Protein AF-A0A969ILB8-F1 (afdb_monomer_lite)

pLDDT: mean 78.57, std 13.2, range [38.53, 93.06]

Foldseek 3Di:
DDDCPQCAPVNVLVVCLVVVPQKDKQFQPDDDVVNSVRVVVRVVVVDPQWDWDDDDPGMTMTGGHRD

Secondary structure (DSSP, 8-state):
--------HHHHHHHHHHHT--EEEEETTSS-HHHHHHHHHHHHT--TTEEEEEE-SSEEEEEEPP-

Radius of gyration: 12.16 Å; chains: 1; bounding box: 25×34×27 Å

Structure (mmCIF, N/CA/C/O backbone):
data_AF-A0A969ILB8-F1
#
_entry.id   AF-A0A969ILB8-F1
#
loop_
_atom_site.group_PDB
_atom_site.id
_atom_site.type_symbol
_atom_site.label_atom_id
_atom_site.label_alt_id
_atom_site.label_comp_id
_atom_site.label_asym_id
_atom_site.label_entity_id
_atom_site.label_seq_id
_atom_site.pdbx_PDB_ins_code
_atom_site.Cartn_x
_atom_site.Cartn_y
_atom_site.Cartn_z
_atom_site.occupancy
_atom_site.B_iso_or_equiv
_atom_site.auth_seq_id
_atom_site.auth_comp_id
_atom_site.auth_asym_id
_atom_site.auth_atom_id
_atom_site.pdbx_PDB_model_num
ATOM 1 N N . MET A 1 1 ? 15.729 19.844 -14.103 1.00 46.44 1 MET A N 1
ATOM 2 C CA . MET A 1 1 ? 14.296 19.804 -14.460 1.00 46.44 1 MET A CA 1
ATOM 3 C C . MET A 1 1 ? 13.880 18.341 -14.507 1.00 46.44 1 MET A C 1
ATOM 5 O O . MET A 1 1 ? 14.762 17.520 -14.706 1.00 46.44 1 MET A O 1
ATOM 9 N N . ASP A 1 2 ? 12.597 18.072 -14.248 1.00 41.47 2 ASP A N 1
ATOM 10 C CA . ASP A 1 2 ? 11.909 16.764 -14.172 1.00 41.47 2 ASP A CA 1
ATOM 11 C C . ASP A 1 2 ? 12.035 16.067 -12.801 1.00 41.47 2 ASP A C 1
ATOM 13 O O . ASP A 1 2 ? 12.995 15.370 -12.516 1.00 41.47 2 ASP A O 1
ATOM 17 N N . GLY A 1 3 ? 11.138 16.241 -11.825 1.00 38.53 3 GLY A N 1
ATOM 18 C CA . GLY A 1 3 ? 9.681 16.413 -11.906 1.00 38.53 3 GLY A CA 1
ATOM 19 C C . GLY A 1 3 ? 8.956 15.109 -11.543 1.00 38.53 3 GLY A C 1
ATOM 20 O O . GLY A 1 3 ? 7.896 15.144 -10.924 1.00 38.53 3 GLY A O 1
ATOM 21 N N . ALA A 1 4 ? 9.585 13.960 -11.799 1.00 48.09 4 ALA A N 1
ATOM 22 C CA . ALA A 1 4 ? 9.152 12.669 -11.279 1.00 48.09 4 ALA A CA 1
ATOM 23 C C . ALA A 1 4 ? 9.734 12.478 -9.871 1.00 48.09 4 ALA A C 1
ATOM 25 O O . ALA A 1 4 ? 10.684 11.727 -9.663 1.00 48.09 4 ALA A O 1
ATOM 26 N N . ARG A 1 5 ? 9.205 13.218 -8.885 1.00 51.28 5 ARG A N 1
ATOM 27 C CA . ARG A 1 5 ? 9.380 12.807 -7.485 1.00 51.28 5 ARG A CA 1
ATOM 28 C C . ARG A 1 5 ? 8.758 11.422 -7.387 1.00 51.28 5 ARG A C 1
ATOM 30 O O . ARG A 1 5 ? 7.541 11.327 -7.552 1.00 51.28 5 ARG A O 1
ATOM 37 N N . ALA A 1 6 ? 9.595 10.405 -7.185 1.00 55.62 6 ALA A N 1
ATOM 38 C CA . ALA A 1 6 ? 9.162 9.050 -6.893 1.00 55.62 6 ALA A CA 1
ATOM 39 C C . ALA A 1 6 ? 7.975 9.123 -5.924 1.00 55.62 6 ALA A C 1
ATOM 41 O O . ALA A 1 6 ? 8.004 9.892 -4.957 1.00 55.62 6 ALA A O 1
ATOM 42 N N . LEU A 1 7 ? 6.890 8.414 -6.241 1.00 64.12 7 LEU A N 1
ATOM 43 C CA . LEU A 1 7 ? 5.911 8.079 -5.215 1.00 64.12 7 LEU A CA 1
ATOM 44 C C . LEU A 1 7 ? 6.732 7.466 -4.074 1.00 64.12 7 LEU A C 1
ATOM 46 O O . LEU A 1 7 ? 7.567 6.6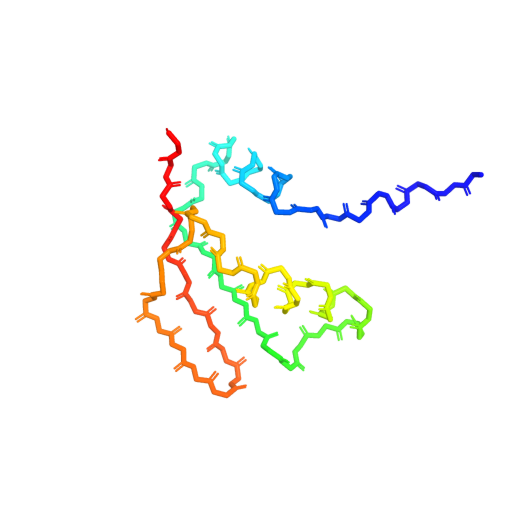32 -4.366 1.00 64.12 7 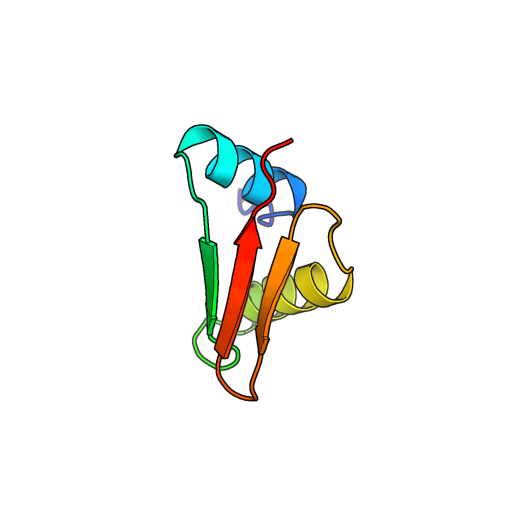LEU A O 1
ATOM 50 N N . ASP A 1 8 ? 6.596 7.922 -2.836 1.00 74.38 8 ASP A N 1
ATOM 51 C CA . ASP A 1 8 ? 7.177 7.251 -1.673 1.00 74.38 8 ASP A CA 1
ATOM 52 C C . ASP A 1 8 ? 6.042 6.734 -0.779 1.00 74.38 8 ASP A C 1
ATOM 54 O O . ASP A 1 8 ? 4.875 7.096 -0.974 1.00 74.38 8 ASP A O 1
ATOM 58 N N . ALA A 1 9 ? 6.358 5.856 0.177 1.00 79.38 9 ALA A N 1
ATOM 59 C CA . ALA A 1 9 ? 5.357 5.249 1.058 1.00 79.38 9 ALA A CA 1
ATOM 60 C C . ALA A 1 9 ? 4.483 6.314 1.748 1.00 79.38 9 ALA A C 1
ATOM 62 O O . ALA A 1 9 ? 3.257 6.204 1.779 1.00 79.38 9 ALA A O 1
ATOM 63 N N . ALA A 1 10 ? 5.112 7.401 2.207 1.00 81.56 10 ALA A N 1
ATOM 64 C CA . ALA A 1 10 ? 4.447 8.530 2.849 1.00 81.56 10 ALA A CA 1
ATOM 65 C C . ALA A 1 10 ? 3.454 9.234 1.911 1.00 81.56 10 ALA A C 1
ATOM 67 O O . ALA A 1 10 ? 2.347 9.598 2.318 1.00 81.56 10 ALA A O 1
ATOM 68 N N . ARG A 1 11 ? 3.807 9.408 0.634 1.00 82.31 11 ARG A N 1
ATOM 69 C CA . ARG A 1 11 ? 2.903 9.990 -0.360 1.00 82.31 11 ARG A CA 1
ATOM 70 C C . ARG A 1 11 ? 1.723 9.077 -0.670 1.00 82.31 11 ARG A C 1
ATOM 72 O O . ARG A 1 11 ? 0.614 9.590 -0.813 1.00 82.31 11 ARG A O 1
ATOM 79 N N . ILE A 1 12 ? 1.932 7.763 -0.756 1.00 83.38 12 ILE A N 1
ATOM 80 C CA . ILE A 1 12 ? 0.835 6.799 -0.941 1.00 83.38 12 ILE A CA 1
ATOM 81 C C . ILE A 1 12 ? -0.118 6.855 0.252 1.00 83.38 12 ILE A C 1
ATOM 83 O O . ILE A 1 12 ? -1.320 7.023 0.055 1.00 83.38 12 ILE A O 1
ATOM 87 N N . GLN A 1 13 ? 0.413 6.821 1.474 1.00 85.00 13 GLN A N 1
ATOM 88 C CA . GLN A 1 13 ? -0.378 6.935 2.698 1.00 85.00 13 GLN A CA 1
ATOM 89 C C . GLN A 1 13 ? -1.162 8.258 2.754 1.00 85.00 13 GLN A C 1
ATOM 91 O O . GLN A 1 13 ? -2.354 8.266 3.058 1.00 85.00 13 GLN A O 1
ATOM 96 N N . SER A 1 14 ? -0.528 9.381 2.400 1.00 86.44 14 SER A N 1
ATOM 97 C CA . SER A 1 14 ? -1.176 10.699 2.385 1.00 86.44 14 SER A CA 1
ATOM 98 C C . SER A 1 14 ? -2.311 10.787 1.361 1.00 86.44 14 SER A C 1
ATOM 100 O O . SER A 1 14 ? -3.381 11.319 1.664 1.00 86.44 14 SER A O 1
ATOM 102 N N . LEU A 1 15 ? -2.106 10.253 0.153 1.00 86.44 15 LEU A N 1
ATOM 103 C CA . LEU A 1 15 ? -3.153 10.202 -0.868 1.00 86.44 15 LEU A CA 1
ATOM 104 C C . LEU A 1 15 ? -4.292 9.279 -0.436 1.00 86.44 15 LEU A C 1
ATOM 106 O O . LEU A 1 15 ? -5.455 9.656 -0.570 1.00 86.44 15 LEU A O 1
ATOM 110 N N . ALA A 1 16 ? -3.969 8.116 0.126 1.00 87.38 16 ALA A N 1
ATOM 111 C CA . ALA A 1 16 ? -4.962 7.183 0.627 1.00 87.38 16 ALA A CA 1
ATOM 112 C C . ALA A 1 16 ? -5.846 7.815 1.706 1.00 87.38 16 ALA A C 1
ATOM 114 O O . ALA A 1 16 ? -7.068 7.801 1.571 1.00 87.38 16 ALA A O 1
ATOM 115 N N . ALA A 1 17 ? -5.246 8.474 2.700 1.00 87.88 17 ALA A N 1
ATOM 116 C CA . ALA A 1 17 ? -5.982 9.194 3.736 1.00 87.88 17 ALA A CA 1
ATOM 117 C C . ALA A 1 17 ? -6.854 10.318 3.150 1.00 87.88 17 ALA A C 1
ATOM 119 O O . ALA A 1 17 ? -8.022 10.453 3.508 1.00 87.88 17 ALA A O 1
ATOM 120 N N . ARG A 1 18 ? -6.318 11.097 2.198 1.00 89.31 18 ARG A N 1
ATOM 121 C CA . ARG A 1 18 ? -7.052 12.191 1.540 1.00 89.31 18 ARG A CA 1
ATOM 122 C C . ARG A 1 18 ? -8.306 11.710 0.809 1.00 89.31 18 ARG A C 1
ATOM 124 O O . ARG A 1 18 ? -9.288 12.448 0.755 1.00 89.31 18 ARG A O 1
ATOM 131 N N . PHE A 1 19 ? -8.250 10.531 0.202 1.00 89.75 19 PHE A N 1
ATOM 132 C CA . PHE A 1 19 ? -9.341 9.992 -0.609 1.00 89.75 19 PHE A CA 1
ATOM 133 C C . PHE A 1 19 ? -10.166 8.917 0.110 1.00 89.75 19 PHE A C 1
ATOM 135 O O . PHE A 1 19 ? -11.092 8.385 -0.495 1.00 89.75 19 PHE A O 1
ATOM 142 N N . GLY A 1 20 ? -9.865 8.609 1.376 1.00 89.19 20 GLY A N 1
ATOM 143 C CA . GLY A 1 20 ? -10.546 7.546 2.119 1.00 89.19 20 GLY A CA 1
ATOM 144 C C . GLY A 1 20 ? -10.329 6.161 1.505 1.00 89.19 20 GLY A C 1
ATOM 145 O O . GLY A 1 20 ? -11.245 5.346 1.477 1.00 89.19 20 GLY A O 1
ATOM 146 N N . VAL A 1 21 ? -9.141 5.909 0.950 1.00 90.69 21 VAL A N 1
ATOM 147 C CA . VAL A 1 21 ? -8.791 4.604 0.380 1.00 90.69 21 VAL A CA 1
ATOM 148 C C . VAL A 1 21 ? -8.565 3.616 1.517 1.00 90.69 21 VAL A C 1
ATOM 150 O O . VAL A 1 21 ? -7.633 3.763 2.301 1.00 90.69 21 VAL A O 1
ATOM 153 N N . GLU A 1 22 ? -9.406 2.590 1.578 1.00 92.25 22 GLU A N 1
ATOM 154 C CA . GLU A 1 22 ? -9.300 1.530 2.587 1.00 92.25 22 GLU A CA 1
ATOM 155 C C . GLU A 1 22 ? -8.414 0.361 2.140 1.00 92.25 22 GLU A C 1
ATOM 157 O O . GLU A 1 22 ? -7.899 -0.383 2.976 1.00 92.25 22 GLU A O 1
ATOM 162 N N . TYR A 1 23 ? -8.233 0.185 0.828 1.00 91.88 23 TYR A N 1
ATOM 163 C CA . TYR A 1 23 ? -7.534 -0.960 0.254 1.00 91.88 23 TYR A CA 1
ATOM 164 C C . TYR A 1 23 ? -6.578 -0.549 -0.862 1.00 91.88 23 TYR A C 1
ATOM 166 O O . TYR A 1 23 ? -6.936 0.227 -1.749 1.00 91.88 23 TYR A O 1
ATOM 174 N N . LEU A 1 24 ? -5.385 -1.140 -0.848 1.00 89.44 24 LEU A N 1
ATOM 175 C CA . LEU A 1 24 ? -4.383 -1.025 -1.900 1.00 89.44 24 LEU A CA 1
ATOM 176 C C . LEU A 1 24 ? -4.255 -2.371 -2.620 1.00 89.44 24 LEU A C 1
ATOM 178 O O . LEU A 1 24 ? -3.875 -3.370 -2.013 1.00 89.44 24 LEU A O 1
ATOM 182 N N . LEU A 1 25 ? -4.557 -2.382 -3.918 1.00 89.50 25 LEU A N 1
ATOM 183 C CA . LEU A 1 25 ? -4.378 -3.537 -4.796 1.00 89.50 25 LEU A CA 1
ATOM 184 C C . LEU A 1 25 ? -3.142 -3.327 -5.674 1.00 89.50 25 LEU A C 1
ATOM 186 O O . LEU A 1 25 ? -3.068 -2.349 -6.418 1.00 89.50 25 LEU A O 1
ATOM 190 N N . VAL A 1 26 ? -2.197 -4.260 -5.612 1.00 86.38 26 VAL A N 1
ATOM 191 C CA . VAL A 1 26 ? -0.951 -4.230 -6.382 1.00 86.38 26 VAL A CA 1
ATOM 192 C C . VAL A 1 26 ? -0.888 -5.443 -7.298 1.00 86.38 26 VAL A C 1
ATOM 194 O O . VAL A 1 26 ? -0.952 -6.583 -6.843 1.00 86.38 26 VAL A O 1
ATOM 197 N N . PHE A 1 27 ? -0.725 -5.195 -8.596 1.00 86.00 27 PHE A N 1
ATOM 198 C CA . PHE A 1 27 ? -0.456 -6.231 -9.588 1.00 86.00 27 PHE A CA 1
ATOM 199 C C . PHE A 1 27 ? 1.059 -6.395 -9.749 1.00 86.00 27 PHE A C 1
ATOM 201 O O . PHE A 1 27 ? 1.742 -5.513 -10.275 1.00 86.00 27 PHE A O 1
ATOM 208 N N . ARG A 1 28 ? 1.602 -7.539 -9.329 1.00 78.31 28 ARG A N 1
ATOM 209 C CA . ARG A 1 28 ? 3.051 -7.812 -9.308 1.00 78.31 28 ARG A CA 1
ATOM 210 C C . ARG A 1 28 ? 3.672 -7.965 -10.699 1.00 78.31 28 ARG A C 1
ATOM 212 O O . ARG A 1 28 ? 4.889 -7.972 -10.822 1.00 78.31 28 ARG A O 1
ATOM 219 N N . ARG A 1 29 ? 2.852 -8.059 -11.756 1.00 78.19 29 ARG A N 1
ATOM 220 C CA . ARG A 1 29 ? 3.296 -8.297 -13.147 1.00 78.19 29 ARG A CA 1
ATOM 221 C C . ARG A 1 29 ? 2.724 -7.316 -14.175 1.00 78.19 29 ARG A C 1
ATOM 223 O O . ARG A 1 29 ? 2.890 -7.522 -15.373 1.00 78.19 29 ARG A O 1
ATOM 230 N N . ILE A 1 30 ? 2.046 -6.260 -13.719 1.00 73.06 30 ILE A N 1
ATOM 231 C CA . ILE A 1 30 ? 1.452 -5.236 -14.586 1.00 73.06 30 ILE A CA 1
ATOM 232 C C . ILE A 1 30 ? 2.035 -3.867 -14.215 1.00 73.06 30 ILE A C 1
ATOM 234 O O . ILE A 1 30 ? 1.693 -3.312 -13.175 1.00 73.06 30 ILE A O 1
ATOM 238 N N . GLY A 1 31 ? 2.888 -3.311 -15.082 1.00 66.06 31 GLY A N 1
ATOM 239 C CA . GLY A 1 31 ? 3.425 -1.953 -14.945 1.00 66.06 31 GLY A CA 1
ATOM 240 C C . GLY A 1 31 ? 4.732 -1.727 -15.720 1.00 66.06 31 GLY A C 1
ATOM 241 O O . GLY A 1 31 ? 5.383 -2.692 -16.120 1.00 66.06 31 GLY A O 1
ATOM 242 N N . PRO A 1 32 ? 5.132 -0.467 -15.977 1.00 65.31 32 PRO A N 1
ATOM 243 C CA . PRO A 1 32 ? 6.475 -0.161 -16.460 1.00 65.31 32 PRO A CA 1
ATOM 244 C C . PRO A 1 32 ? 7.494 -0.489 -15.357 1.00 65.31 32 PRO A C 1
ATOM 246 O O . PRO A 1 32 ? 7.340 -0.038 -14.223 1.00 65.31 32 PRO A O 1
ATOM 249 N N . GLY A 1 33 ? 8.537 -1.258 -15.694 1.00 66.50 33 GLY A N 1
ATOM 250 C CA . GLY A 1 33 ? 9.423 -1.911 -14.715 1.00 66.50 33 GLY A CA 1
ATOM 251 C C . GLY A 1 33 ? 9.917 -1.012 -13.576 1.00 66.50 33 GLY A C 1
ATOM 252 O O . GLY A 1 33 ? 9.831 -1.397 -12.421 1.00 66.50 33 GLY A O 1
ATOM 253 N N . ARG A 1 34 ? 10.311 0.237 -13.860 1.00 65.94 34 ARG A N 1
ATOM 254 C CA . ARG A 1 34 ? 10.844 1.154 -12.835 1.00 65.94 34 ARG A CA 1
ATOM 255 C C . ARG A 1 34 ? 9.835 1.548 -11.748 1.00 65.94 34 ARG A C 1
ATOM 257 O O . ARG A 1 34 ? 10.216 1.653 -10.586 1.00 65.94 34 ARG A O 1
ATOM 264 N N . ASP A 1 35 ? 8.580 1.803 -12.114 1.00 67.62 35 ASP A N 1
ATOM 265 C CA . ASP A 1 35 ? 7.550 2.203 -11.143 1.00 67.62 35 ASP A CA 1
ATOM 266 C C . ASP A 1 35 ? 7.040 0.987 -10.363 1.00 67.62 35 ASP A C 1
ATOM 268 O O . ASP A 1 35 ? 6.679 1.091 -9.192 1.00 67.62 35 ASP A O 1
ATOM 272 N N . GLN A 1 36 ? 7.060 -0.182 -11.005 1.00 72.69 36 GLN A N 1
ATOM 273 C CA . GLN A 1 36 ? 6.704 -1.446 -10.381 1.00 72.69 36 GLN A CA 1
ATOM 274 C C . GLN A 1 36 ? 7.748 -1.891 -9.353 1.00 72.69 36 GLN A C 1
ATOM 276 O O . GLN A 1 36 ? 7.378 -2.201 -8.223 1.00 72.69 36 GLN A O 1
ATOM 281 N N . ASP A 1 37 ? 9.034 -1.848 -9.707 1.00 74.06 37 ASP A N 1
ATOM 282 C CA . ASP A 1 37 ? 10.140 -2.162 -8.797 1.00 74.06 37 ASP A CA 1
ATOM 283 C C . ASP A 1 37 ? 10.097 -1.272 -7.553 1.00 74.06 37 ASP A C 1
ATOM 285 O O . ASP A 1 37 ? 10.309 -1.748 -6.442 1.00 74.06 37 ASP A O 1
ATOM 289 N N . PHE A 1 38 ? 9.748 0.008 -7.719 1.00 74.31 38 PHE A N 1
ATOM 290 C CA . PHE A 1 38 ? 9.572 0.918 -6.593 1.00 74.31 38 PHE A CA 1
ATOM 291 C C . PHE A 1 38 ? 8.437 0.473 -5.656 1.00 74.31 38 PHE A C 1
ATOM 293 O O . PHE A 1 38 ? 8.630 0.411 -4.443 1.00 74.31 38 PHE A O 1
ATOM 300 N N . VAL A 1 39 ? 7.248 0.174 -6.195 1.00 76.38 39 VAL A N 1
ATOM 301 C CA . VAL A 1 39 ? 6.104 -0.252 -5.369 1.00 76.38 39 VAL A CA 1
ATOM 302 C C . VAL A 1 39 ? 6.436 -1.549 -4.638 1.00 76.38 39 VAL A C 1
ATOM 304 O O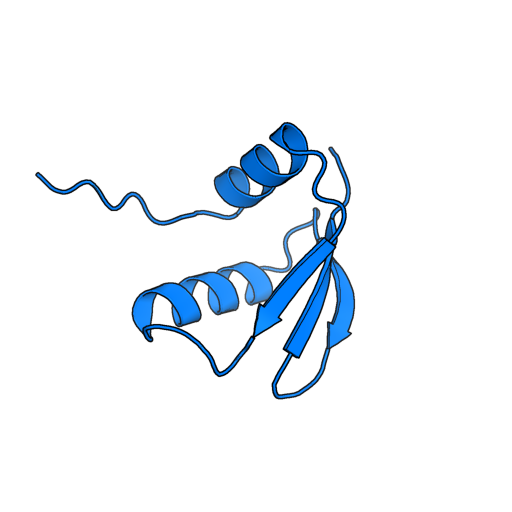 . VAL A 1 39 ? 6.127 -1.668 -3.457 1.00 76.38 39 VAL A O 1
ATOM 307 N N . LEU A 1 40 ? 7.104 -2.492 -5.303 1.00 75.56 40 LEU A N 1
ATOM 308 C CA . LEU A 1 40 ? 7.533 -3.745 -4.684 1.00 75.56 40 LEU A CA 1
ATOM 309 C C . LEU A 1 40 ? 8.574 -3.510 -3.580 1.00 75.56 40 LEU A C 1
ATOM 311 O O . LEU A 1 40 ? 8.379 -4.003 -2.476 1.00 75.56 40 LEU A O 1
ATOM 315 N N . GLN A 1 41 ? 9.598 -2.682 -3.815 1.00 77.00 41 GLN A N 1
ATOM 316 C CA . GLN A 1 41 ? 10.587 -2.304 -2.790 1.00 77.00 41 GLN A CA 1
ATOM 317 C C . GLN A 1 41 ? 9.949 -1.601 -1.589 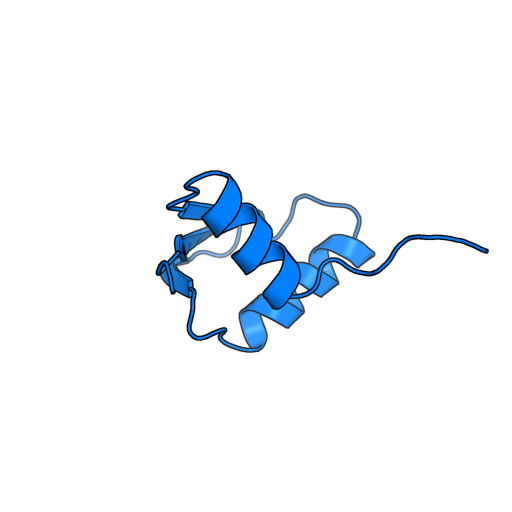1.00 77.00 41 GLN A C 1
ATOM 319 O O . GLN A 1 41 ? 10.345 -1.810 -0.446 1.00 77.00 41 GLN A O 1
ATOM 324 N N . MET A 1 42 ? 8.952 -0.753 -1.837 1.00 80.62 42 MET A N 1
ATOM 325 C CA . MET A 1 42 ? 8.200 -0.105 -0.771 1.00 80.62 42 MET A CA 1
ATOM 326 C C . MET A 1 42 ? 7.420 -1.131 0.063 1.00 80.62 42 MET A C 1
ATOM 328 O O . MET A 1 42 ? 7.398 -1.006 1.283 1.00 80.62 42 MET A O 1
ATOM 332 N N . LEU A 1 43 ? 6.803 -2.136 -0.568 1.00 78.50 43 LEU A N 1
ATOM 333 C CA . LEU A 1 43 ? 6.108 -3.222 0.134 1.00 78.50 43 LEU A CA 1
ATOM 334 C C . LEU A 1 43 ? 7.072 -4.124 0.919 1.00 78.50 43 LEU A C 1
ATOM 336 O O . LEU A 1 43 ? 6.739 -4.521 2.030 1.00 78.50 43 LEU A O 1
ATOM 340 N N . GLU A 1 44 ? 8.262 -4.406 0.380 1.00 79.19 44 GLU A N 1
ATOM 341 C CA . GLU A 1 44 ? 9.329 -5.153 1.073 1.00 79.19 44 GLU A CA 1
ATOM 342 C C . GLU A 1 44 ? 9.814 -4.448 2.346 1.00 79.19 44 GLU A C 1
ATOM 344 O O . GLU A 1 44 ? 10.284 -5.100 3.273 1.00 79.19 44 GLU A O 1
ATOM 349 N N . GLY A 1 45 ? 9.678 -3.121 2.414 1.00 79.56 45 GLY A N 1
ATOM 350 C CA . GLY A 1 45 ? 9.942 -2.342 3.622 1.00 79.56 45 GLY A CA 1
ATOM 351 C C . GLY A 1 45 ? 8.902 -2.516 4.734 1.00 79.56 45 GLY A C 1
ATOM 352 O O . GLY A 1 45 ? 9.035 -1.836 5.747 1.00 79.56 45 GLY A O 1
ATOM 353 N N . GLU A 1 46 ? 7.884 -3.364 4.533 1.00 71.69 46 GLU A N 1
ATOM 354 C CA . GLU A 1 46 ? 6.792 -3.664 5.473 1.00 71.69 46 GLU A CA 1
ATOM 355 C C . GLU A 1 46 ? 6.230 -2.404 6.154 1.00 71.69 46 GLU A C 1
ATOM 357 O O . GLU A 1 46 ? 6.345 -2.234 7.367 1.00 71.69 46 GLU A O 1
ATOM 362 N N . PRO A 1 47 ? 5.645 -1.465 5.390 1.00 80.81 47 PRO A N 1
ATOM 363 C CA . PRO A 1 47 ? 5.189 -0.210 5.961 1.00 80.81 47 PRO A CA 1
ATOM 364 C C . PRO A 1 47 ? 4.067 -0.449 6.978 1.00 80.81 47 PRO A C 1
ATOM 366 O O . PRO A 1 47 ? 3.040 -1.040 6.644 1.00 80.81 47 PRO A O 1
ATOM 369 N N . ASP A 1 48 ? 4.213 0.121 8.177 1.00 85.94 48 ASP A N 1
ATOM 370 C CA . ASP A 1 48 ? 3.285 -0.029 9.314 1.00 85.94 48 ASP A CA 1
ATOM 371 C C . ASP A 1 48 ? 1.810 0.303 8.996 1.00 85.94 48 ASP A C 1
ATOM 373 O O . ASP A 1 48 ? 0.898 -0.081 9.731 1.00 85.94 48 ASP A O 1
ATOM 377 N N . PHE A 1 49 ? 1.559 1.040 7.907 1.00 86.88 49 PHE A N 1
ATOM 378 C CA . PHE A 1 49 ? 0.220 1.437 7.471 1.00 86.88 49 PHE A CA 1
ATOM 379 C C . PHE A 1 49 ? -0.467 0.446 6.513 1.00 86.88 49 PHE A C 1
ATOM 381 O O . PHE A 1 49 ? -1.588 0.703 6.063 1.00 86.88 49 PHE A O 1
ATOM 388 N N . LEU A 1 50 ? 0.189 -0.663 6.156 1.00 90.06 50 LEU A N 1
ATOM 389 C CA . LEU A 1 50 ? -0.367 -1.711 5.301 1.00 90.06 50 LEU A CA 1
ATOM 390 C C . LEU A 1 50 ? -0.470 -3.023 6.075 1.00 90.06 50 LEU A C 1
ATOM 392 O O . LEU A 1 50 ? 0.511 -3.559 6.573 1.00 90.06 50 LEU A O 1
ATOM 396 N N . THR A 1 51 ? -1.674 -3.583 6.134 1.00 90.69 51 THR A N 1
ATOM 397 C CA . THR A 1 51 ? -1.908 -4.934 6.650 1.00 90.69 51 THR A CA 1
ATOM 398 C C . THR A 1 51 ? -2.218 -5.870 5.482 1.00 90.69 51 THR A C 1
ATOM 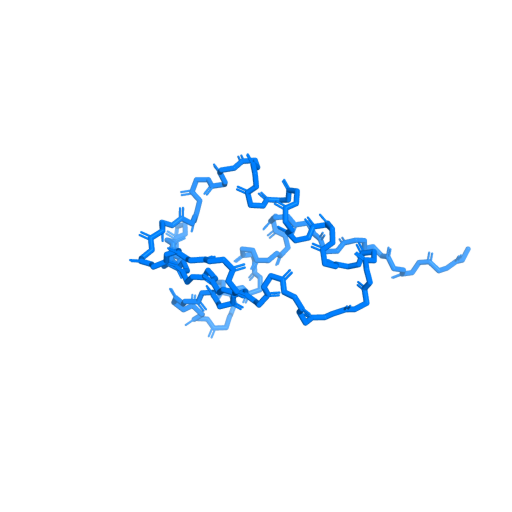400 O O . THR A 1 51 ? -3.172 -5.597 4.745 1.00 90.69 51 THR A O 1
ATOM 403 N N . PRO A 1 52 ? -1.470 -6.968 5.282 1.00 90.06 52 PRO A N 1
ATOM 404 C CA . PRO A 1 52 ? -1.756 -7.913 4.208 1.00 90.06 52 PRO A CA 1
ATOM 405 C C . PRO A 1 52 ? -3.116 -8.588 4.426 1.00 90.06 52 PRO A C 1
ATOM 407 O O . PRO A 1 52 ? -3.441 -9.033 5.527 1.00 90.06 52 PRO A O 1
ATOM 410 N N . VAL A 1 53 ? -3.920 -8.656 3.363 1.00 93.06 53 VAL A N 1
ATOM 411 C CA . VAL A 1 53 ? -5.217 -9.360 3.344 1.00 93.06 53 VAL A CA 1
ATOM 412 C C . VAL A 1 53 ? -5.121 -10.604 2.470 1.00 93.06 53 VAL A C 1
ATOM 414 O O . VAL A 1 53 ? -5.551 -11.681 2.876 1.00 93.06 53 VAL A O 1
ATOM 417 N N . VAL A 1 54 ? -4.550 -10.456 1.271 1.00 90.75 54 VAL A N 1
ATOM 418 C CA . VAL A 1 54 ? -4.292 -1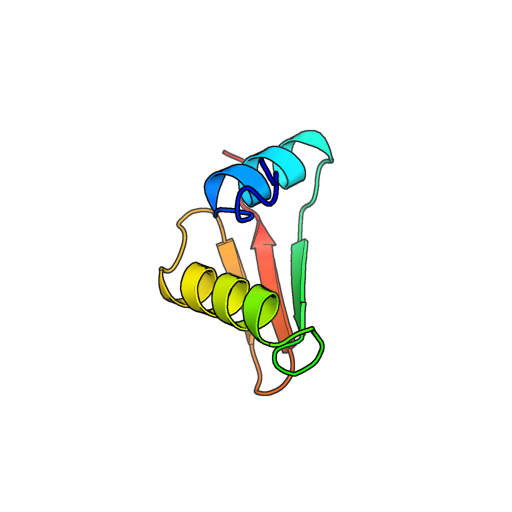1.547 0.323 1.00 90.75 54 VAL A CA 1
ATOM 419 C C . VAL A 1 54 ? -2.967 -11.279 -0.368 1.00 90.75 54 VAL A C 1
ATOM 421 O O . VAL A 1 54 ? -2.762 -10.188 -0.892 1.00 90.75 54 VAL A O 1
ATOM 424 N N . GLU A 1 55 ? -2.107 -12.288 -0.447 1.00 87.44 55 GLU A N 1
ATOM 425 C CA . GLU A 1 55 ? -0.908 -12.242 -1.279 1.00 87.44 55 GLU A CA 1
ATOM 426 C C . GLU A 1 55 ? -0.768 -13.531 -2.082 1.00 87.44 55 GLU A C 1
ATOM 428 O O . GLU A 1 55 ? -0.867 -14.635 -1.543 1.00 87.44 55 GLU A O 1
ATOM 433 N N . ASN A 1 56 ? -0.547 -13.383 -3.383 1.00 86.06 56 ASN A N 1
ATOM 434 C CA . ASN A 1 56 ? -0.143 -14.461 -4.272 1.00 86.06 56 ASN A CA 1
ATOM 435 C C . ASN A 1 56 ? 0.904 -13.952 -5.278 1.00 86.06 56 ASN A C 1
ATOM 437 O O . ASN A 1 56 ? 1.382 -12.820 -5.188 1.00 86.06 56 ASN A O 1
ATOM 441 N N . GLU A 1 57 ? 1.289 -14.812 -6.220 1.00 83.00 57 GLU A N 1
ATOM 442 C CA . GLU A 1 57 ? 2.344 -14.520 -7.195 1.00 83.00 57 GLU A CA 1
ATOM 443 C C . GLU A 1 57 ? 2.033 -13.337 -8.126 1.00 83.00 57 GLU A C 1
ATOM 445 O O . GLU A 1 57 ? 2.949 -12.628 -8.544 1.00 83.00 57 GLU A O 1
ATOM 450 N N . ASP A 1 58 ? 0.757 -13.075 -8.408 1.00 84.62 58 ASP A N 1
ATOM 451 C CA . ASP A 1 58 ? 0.334 -12.067 -9.380 1.00 84.62 58 ASP A CA 1
ATOM 452 C C . ASP A 1 58 ? -0.238 -10.808 -8.718 1.00 84.62 58 ASP A C 1
ATOM 454 O O . ASP A 1 58 ? -0.176 -9.715 -9.292 1.00 84.62 58 ASP A O 1
ATOM 458 N N . VAL A 1 59 ? -0.806 -10.944 -7.518 1.00 87.19 59 VAL A N 1
ATOM 459 C CA . VAL A 1 59 ? -1.603 -9.915 -6.850 1.00 87.19 59 VAL A CA 1
ATOM 460 C C . VAL A 1 59 ? -1.298 -9.865 -5.357 1.00 87.19 59 VAL A C 1
ATOM 462 O O . VAL A 1 59 ? -1.241 -10.888 -4.676 1.00 87.19 59 VAL A O 1
ATOM 465 N N . ALA A 1 60 ? -1.186 -8.646 -4.835 1.00 89.19 60 ALA A N 1
ATOM 466 C CA . ALA A 1 60 ? -1.180 -8.365 -3.408 1.00 89.19 60 ALA A CA 1
ATOM 467 C C . ALA A 1 60 ? -2.280 -7.351 -3.058 1.00 89.19 60 ALA A C 1
ATOM 469 O O . ALA A 1 60 ? -2.407 -6.308 -3.702 1.00 89.19 60 ALA A O 1
ATOM 470 N N . LEU A 1 61 ? -3.089 -7.673 -2.053 1.00 91.38 61 LEU A N 1
ATOM 471 C CA . LEU A 1 61 ? -4.130 -6.819 -1.498 1.00 91.38 61 LEU A CA 1
ATOM 472 C C . LEU A 1 61 ? -3.773 -6.480 -0.056 1.00 91.38 61 LEU A C 1
ATOM 474 O O . LEU A 1 61 ? -3.668 -7.369 0.794 1.00 91.38 61 LEU A O 1
ATOM 478 N N . TYR A 1 62 ? -3.690 -5.186 0.219 1.00 92.00 62 TYR A N 1
ATOM 479 C CA . TYR A 1 62 ? -3.433 -4.649 1.544 1.00 92.00 62 TYR A CA 1
ATOM 480 C C . TYR A 1 62 ? -4.634 -3.850 2.024 1.00 92.00 62 TYR A C 1
ATOM 482 O O . TYR A 1 62 ? -5.221 -3.071 1.270 1.00 92.00 62 TYR A O 1
ATOM 490 N N . ARG A 1 63 ? -4.974 -4.010 3.299 1.00 92.38 63 ARG A N 1
ATOM 491 C CA . ARG A 1 63 ? -5.822 -3.067 4.017 1.00 92.38 63 ARG A CA 1
ATOM 492 C C . ARG A 1 63 ? -4.943 -1.919 4.487 1.00 92.38 63 ARG A C 1
ATOM 494 O O . ARG A 1 63 ? -3.907 -2.154 5.105 1.00 92.38 63 ARG A O 1
ATOM 501 N N . MET A 1 64 ? -5.362 -0.695 4.208 1.00 90.00 64 MET A N 1
ATOM 502 C CA . MET A 1 64 ? -4.681 0.494 4.696 1.00 90.00 64 MET A CA 1
ATOM 503 C C . MET A 1 64 ? -5.196 0.816 6.096 1.00 90.00 64 MET A C 1
ATOM 505 O O . MET A 1 64 ? -6.406 0.939 6.305 1.00 90.00 64 MET A O 1
ATOM 509 N N . THR A 1 65 ? -4.297 0.928 7.068 1.00 80.00 65 THR A N 1
ATOM 510 C CA . THR A 1 65 ? -4.638 1.510 8.364 1.00 80.00 65 THR A CA 1
ATOM 511 C C . THR A 1 65 ? -4.534 3.024 8.228 1.00 80.00 65 THR A C 1
ATOM 513 O O . THR A 1 65 ? -3.491 3.576 7.869 1.00 80.00 65 THR A O 1
ATOM 516 N N . SER A 1 66 ? -5.653 3.711 8.452 1.00 61.81 66 SER A N 1
ATOM 517 C CA . SER A 1 66 ? -5.620 5.161 8.610 1.00 61.81 66 SER A CA 1
ATOM 518 C C . SER A 1 66 ? -4.727 5.497 9.810 1.00 61.81 66 SER A C 1
ATOM 520 O O . SER A 1 66 ? -4.858 4.820 10.835 1.00 61.81 66 SER A O 1
ATOM 522 N N . PRO A 1 67 ? -3.826 6.488 9.695 1.00 56.41 67 PRO A N 1
ATOM 523 C CA . PRO A 1 67 ? -3.148 7.040 10.861 1.00 56.41 67 PRO A CA 1
ATOM 524 C C . PRO A 1 67 ? -4.144 7.648 11.858 1.00 56.41 67 PRO A C 1
ATOM 526 O O . PRO A 1 67 ? -5.231 8.101 11.422 1.00 56.41 67 PRO A O 1
#

Sequence (67 aa):
MDGARALDAARIQSLAARFGVEYLLVFRRIGPGRDQDFVLQMLEGEPDFLTPVVENEDVALYRMTSP